Protein AF-A0A1C6F6D2-F1 (afdb_monomer_lite)

Sequence (66 aa):
MKIFDMNNLWVIRMIDENFSFFVIGFDKTEAIEKANSYIEDTSLTGKYKVEQADENTAVDCDYIVC

Structure (mmCIF, N/CA/C/O backbone):
data_AF-A0A1C6F6D2-F1
#
_entry.id   AF-A0A1C6F6D2-F1
#
loop_
_atom_site.group_PDB
_atom_site.id
_atom_site.type_symbol
_atom_site.label_atom_id
_atom_site.label_alt_id
_atom_site.label_comp_id
_atom_site.label_asym_id
_atom_site.label_entity_id
_atom_site.label_seq_id
_atom_site.pdbx_PDB_ins_code
_atom_site.Cartn_x
_atom_site.Cartn_y
_atom_site.Cartn_z
_atom_site.occupancy
_atom_site.B_iso_or_equiv
_atom_site.auth_seq_id
_atom_site.auth_comp_id
_atom_site.auth_asym_id
_atom_site.auth_atom_id
_atom_site.pdbx_PDB_model_num
ATOM 1 N N . MET A 1 1 ? 2.186 2.202 -23.472 1.00 44.28 1 MET A N 1
ATOM 2 C CA . MET A 1 1 ? 3.022 2.349 -22.265 1.00 44.28 1 MET A CA 1
ATOM 3 C C . MET A 1 1 ? 2.612 1.228 -21.326 1.00 44.28 1 MET A C 1
ATOM 5 O O . MET A 1 1 ? 1.420 1.132 -21.054 1.00 44.28 1 MET A O 1
ATOM 9 N N . LYS A 1 2 ? 3.507 0.298 -20.972 1.00 50.88 2 LYS A N 1
ATOM 10 C CA . LYS A 1 2 ? 3.160 -0.772 -20.024 1.00 50.88 2 LYS A CA 1
ATOM 11 C C . LYS A 1 2 ? 3.140 -0.143 -18.630 1.00 50.88 2 LYS A C 1
ATOM 13 O O . LYS A 1 2 ? 4.062 0.590 -18.299 1.00 50.88 2 LYS A O 1
ATOM 18 N N . ILE A 1 3 ? 2.097 -0.401 -17.844 1.00 50.69 3 ILE A N 1
ATOM 19 C CA . ILE A 1 3 ? 1.926 0.130 -16.477 1.00 50.69 3 ILE A CA 1
ATOM 20 C C . ILE A 1 3 ? 3.168 -0.120 -15.590 1.00 50.69 3 ILE A C 1
ATOM 22 O O . ILE A 1 3 ? 3.477 0.687 -14.723 1.00 50.69 3 ILE A O 1
ATOM 26 N N . PHE A 1 4 ? 3.933 -1.174 -15.884 1.00 50.66 4 PHE A N 1
ATOM 27 C CA . PHE A 1 4 ? 5.146 -1.576 -15.166 1.00 50.66 4 PHE A CA 1
ATOM 28 C C . PHE A 1 4 ? 6.410 -0.740 -15.446 1.00 50.66 4 PHE A C 1
ATOM 30 O O . PHE A 1 4 ? 7.375 -0.876 -14.707 1.00 50.66 4 PHE A O 1
ATOM 37 N N . ASP A 1 5 ? 6.427 0.152 -16.449 1.00 50.91 5 ASP A N 1
ATOM 38 C CA . ASP A 1 5 ? 7.538 1.120 -16.612 1.00 50.91 5 ASP A CA 1
ATOM 39 C C . ASP A 1 5 ? 7.475 2.258 -15.570 1.00 50.91 5 ASP A C 1
ATOM 41 O O . ASP A 1 5 ? 8.346 3.129 -15.511 1.00 50.91 5 ASP A O 1
ATOM 45 N N . MET A 1 6 ? 6.427 2.285 -14.740 1.00 59.66 6 MET A N 1
ATOM 46 C CA . MET A 1 6 ? 6.262 3.256 -13.670 1.00 59.66 6 MET A CA 1
ATOM 47 C C . MET A 1 6 ? 6.888 2.688 -12.393 1.00 59.66 6 MET A C 1
ATOM 49 O O . MET A 1 6 ? 6.207 2.037 -11.608 1.00 59.66 6 MET A O 1
ATOM 53 N N . ASN A 1 7 ? 8.161 3.021 -12.132 1.00 67.81 7 ASN A N 1
ATOM 54 C CA . ASN A 1 7 ? 8.829 2.814 -10.826 1.00 67.81 7 ASN A CA 1
ATOM 55 C C . ASN A 1 7 ? 8.014 3.336 -9.624 1.00 67.81 7 ASN A C 1
ATOM 57 O O . ASN A 1 7 ? 8.325 3.034 -8.475 1.00 67.81 7 ASN A O 1
ATOM 61 N N . ASN A 1 8 ? 6.981 4.123 -9.910 1.00 84.19 8 ASN A N 1
ATOM 62 C CA . ASN A 1 8 ? 6.113 4.787 -8.968 1.00 84.19 8 ASN A CA 1
ATOM 63 C C . ASN A 1 8 ? 4.851 3.975 -8.634 1.00 84.19 8 ASN A C 1
ATOM 65 O O . ASN A 1 8 ? 3.959 4.516 -7.994 1.00 84.19 8 ASN A O 1
ATOM 69 N N . LEU A 1 9 ? 4.699 2.736 -9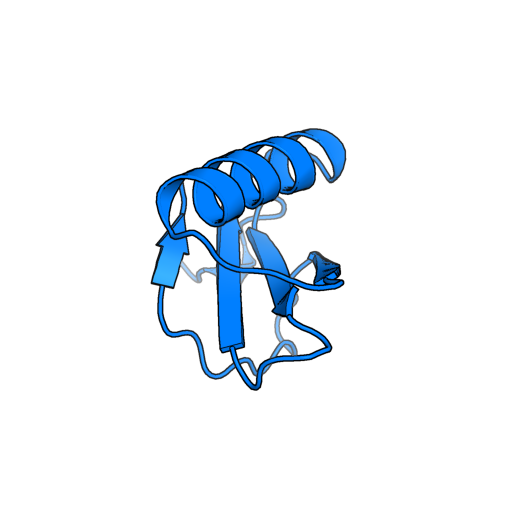.114 1.00 88.12 9 LEU A N 1
ATOM 70 C CA . LEU A 1 9 ? 3.518 1.925 -8.821 1.00 88.12 9 LEU A CA 1
ATOM 71 C C . LEU A 1 9 ? 3.744 1.048 -7.585 1.00 88.12 9 LEU A C 1
ATOM 73 O O . LEU A 1 9 ? 4.705 0.281 -7.505 1.00 88.12 9 LEU A O 1
ATOM 77 N N . TRP A 1 10 ? 2.814 1.130 -6.644 1.00 90.94 10 TRP A N 1
ATOM 78 C CA . TRP A 1 10 ? 2.849 0.411 -5.377 1.00 90.94 10 TRP A CA 1
ATOM 79 C C . TRP A 1 10 ? 1.547 -0.348 -5.177 1.00 90.94 10 TRP A C 1
ATOM 81 O O . TRP A 1 10 ? 0.474 0.155 -5.494 1.00 90.94 10 TRP A O 1
ATOM 91 N N . VAL A 1 11 ? 1.633 -1.556 -4.635 1.00 91.50 11 VAL A N 1
ATOM 92 C CA . VAL A 1 11 ? 0.483 -2.354 -4.213 1.00 91.50 11 VAL A CA 1
ATOM 93 C C . VAL A 1 11 ? 0.286 -2.185 -2.724 1.00 91.50 11 VAL A C 1
ATOM 95 O O . VAL A 1 11 ? 1.216 -2.393 -1.940 1.00 91.50 11 VAL A O 1
ATOM 98 N N . ILE A 1 12 ? -0.953 -1.908 -2.342 1.00 91.75 12 ILE A N 1
ATOM 99 C CA . ILE A 1 12 ? -1.425 -1.988 -0.969 1.00 91.75 12 ILE A CA 1
ATOM 100 C C . ILE A 1 12 ? -2.278 -3.243 -0.840 1.00 91.75 12 ILE A C 1
ATOM 102 O O . ILE A 1 12 ? -3.279 -3.388 -1.539 1.00 91.75 12 ILE A O 1
ATOM 106 N N . ARG A 1 13 ? -1.875 -4.161 0.042 1.00 91.19 13 ARG A N 1
ATOM 107 C CA . ARG A 1 13 ? -2.658 -5.360 0.375 1.00 91.19 13 ARG A CA 1
ATOM 108 C C . ARG A 1 13 ? -3.192 -5.240 1.786 1.00 91.19 13 ARG A C 1
ATOM 110 O O . ARG A 1 13 ? -2.392 -5.201 2.728 1.00 91.19 13 ARG A O 1
ATOM 117 N N . MET A 1 14 ? -4.510 -5.212 1.933 1.00 89.62 14 MET A N 1
ATOM 118 C CA . MET A 1 14 ? -5.136 -5.345 3.242 1.00 89.62 14 MET A CA 1
ATOM 119 C C . MET A 1 14 ? -4.892 -6.776 3.737 1.00 89.62 14 MET A C 1
ATOM 121 O O . MET A 1 14 ? -5.003 -7.735 2.982 1.00 89.62 14 MET A O 1
ATOM 125 N N . ILE A 1 15 ? -4.438 -6.934 4.980 1.00 86.56 15 ILE A N 1
ATOM 126 C CA . ILE A 1 15 ? -4.127 -8.256 5.554 1.00 86.56 15 ILE A CA 1
ATOM 127 C C . ILE A 1 15 ? -5.407 -8.926 6.046 1.00 86.56 15 ILE A C 1
ATOM 129 O O . ILE A 1 15 ? -5.573 -10.135 5.901 1.00 86.56 15 ILE A O 1
ATOM 133 N N . ASP A 1 16 ? -6.279 -8.127 6.653 1.00 83.06 16 ASP A N 1
ATOM 134 C CA . ASP A 1 16 ? -7.498 -8.594 7.310 1.00 83.06 16 ASP A CA 1
ATOM 135 C C . ASP A 1 16 ? -8.686 -8.671 6.331 1.00 83.06 16 ASP A C 1
ATOM 137 O O . ASP A 1 16 ? -9.699 -9.305 6.620 1.00 83.06 16 ASP A O 1
ATOM 141 N N . GLU A 1 17 ? -8.538 -8.077 5.146 1.00 75.31 17 GLU A N 1
ATOM 142 C CA . GLU A 1 17 ? -9.539 -8.042 4.084 1.00 75.31 17 GLU A CA 1
ATOM 143 C C . GLU A 1 17 ? -8.925 -8.591 2.794 1.00 75.31 17 GLU A C 1
ATOM 145 O O . GLU A 1 17 ? -7.773 -8.304 2.483 1.00 75.31 17 GLU A O 1
ATOM 150 N N . ASN A 1 18 ? -9.678 -9.366 2.008 1.00 77.88 18 ASN A N 1
ATOM 151 C CA . ASN A 1 18 ? -9.224 -9.832 0.692 1.00 77.88 18 ASN A CA 1
ATOM 152 C C . ASN A 1 18 ? -9.351 -8.708 -0.354 1.00 77.88 18 ASN A C 1
ATOM 154 O O . ASN A 1 18 ? -10.045 -8.864 -1.354 1.00 77.88 18 ASN A O 1
ATOM 158 N N . PHE A 1 19 ? -8.735 -7.564 -0.061 1.00 84.06 19 PHE A N 1
ATOM 159 C CA . PHE A 1 19 ? -8.804 -6.332 -0.834 1.00 84.06 19 PHE A CA 1
ATOM 160 C C . PHE A 1 19 ? -7.392 -5.827 -1.114 1.00 84.06 19 PHE A C 1
ATOM 162 O O . PHE A 1 19 ? -6.518 -5.813 -0.237 1.00 84.06 19 PHE A O 1
ATOM 169 N N . SER A 1 20 ? -7.141 -5.439 -2.358 1.00 88.56 20 SER A N 1
ATOM 170 C CA . SER A 1 20 ? -5.862 -4.876 -2.778 1.00 88.56 20 SER A CA 1
ATOM 171 C C . SER A 1 20 ? -6.082 -3.751 -3.776 1.00 88.56 20 SER A C 1
ATOM 173 O O . SER A 1 20 ? -6.932 -3.835 -4.659 1.00 88.56 20 SER A O 1
ATOM 175 N N . PHE A 1 21 ? -5.287 -2.694 -3.650 1.00 88.62 21 PHE A N 1
ATOM 176 C CA . PHE A 1 21 ? -5.379 -1.530 -4.523 1.00 88.62 21 PHE A CA 1
ATOM 177 C C . PHE A 1 21 ? -3.992 -1.016 -4.895 1.00 88.62 21 PHE A C 1
ATOM 179 O O . PHE A 1 21 ? -3.017 -1.219 -4.165 1.00 88.62 21 PHE A O 1
ATOM 186 N N . PHE A 1 22 ? -3.897 -0.361 -6.051 1.00 89.38 22 PHE A N 1
ATOM 187 C CA . PHE A 1 22 ? -2.662 0.287 -6.478 1.00 89.38 22 PHE A CA 1
ATOM 188 C C . PHE A 1 22 ? -2.626 1.745 -6.034 1.00 89.38 22 PHE A C 1
ATOM 190 O O . PHE A 1 22 ? -3.634 2.450 -6.061 1.00 89.38 22 PHE A O 1
ATOM 197 N N . VAL A 1 23 ? -1.426 2.209 -5.711 1.00 89.50 23 VAL A N 1
ATOM 198 C CA . VAL A 1 23 ? -1.111 3.605 -5.431 1.00 89.50 23 VAL A CA 1
ATOM 199 C C . VAL A 1 23 ? 0.033 4.041 -6.334 1.00 89.50 23 VAL A C 1
ATOM 201 O O . VAL A 1 23 ? 1.034 3.334 -6.465 1.00 89.50 23 VAL A O 1
ATOM 204 N N . ILE A 1 24 ? -0.095 5.221 -6.939 1.00 87.38 24 ILE A N 1
ATOM 205 C CA . ILE A 1 24 ? 1.000 5.862 -7.668 1.00 87.38 24 ILE A CA 1
ATOM 206 C C . ILE A 1 24 ? 1.717 6.843 -6.728 1.00 87.38 24 ILE A C 1
ATOM 208 O O . ILE A 1 24 ? 1.140 7.851 -6.332 1.00 87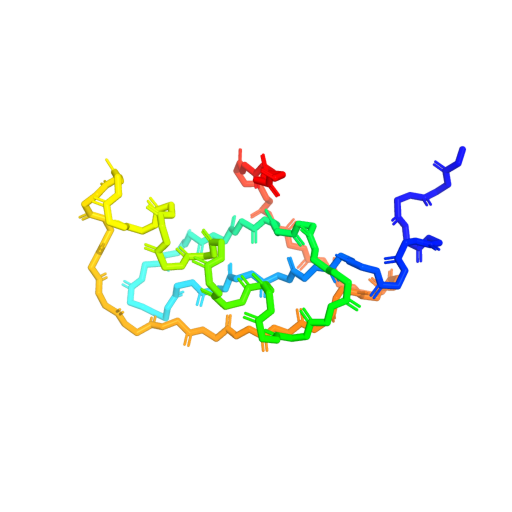.38 24 ILE A O 1
ATOM 212 N N . GLY A 1 25 ? 2.978 6.581 -6.389 1.00 87.06 25 GLY A N 1
ATOM 213 C CA . GLY A 1 25 ? 3.825 7.449 -5.559 1.00 87.06 25 GLY A CA 1
ATOM 214 C C . GLY A 1 25 ? 5.290 7.379 -5.989 1.00 87.06 25 GLY A C 1
ATOM 215 O O . GLY A 1 25 ? 5.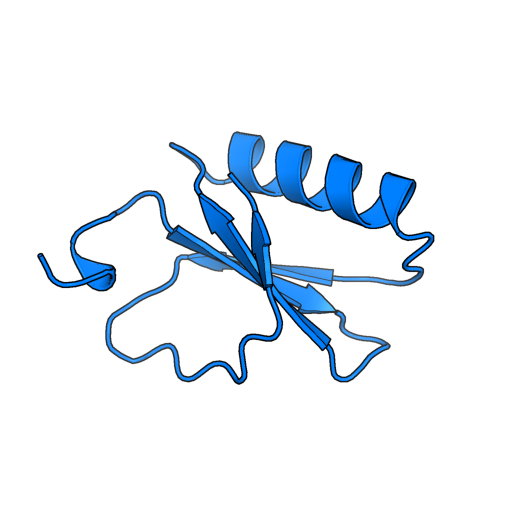773 6.313 -6.362 1.00 87.06 25 GLY A O 1
ATOM 216 N N . PHE A 1 26 ? 6.005 8.504 -5.966 1.00 87.50 26 PHE A N 1
ATOM 217 C CA . PHE A 1 26 ? 7.419 8.593 -6.350 1.00 87.50 26 PHE A CA 1
ATOM 218 C C . PHE A 1 26 ? 8.320 7.710 -5.486 1.00 87.50 26 PHE A C 1
ATOM 220 O O . PHE A 1 26 ? 9.315 7.173 -5.972 1.00 87.50 26 PHE A O 1
ATOM 227 N N . ASP A 1 27 ? 7.965 7.548 -4.214 1.00 88.00 27 ASP A N 1
ATOM 228 C CA . ASP A 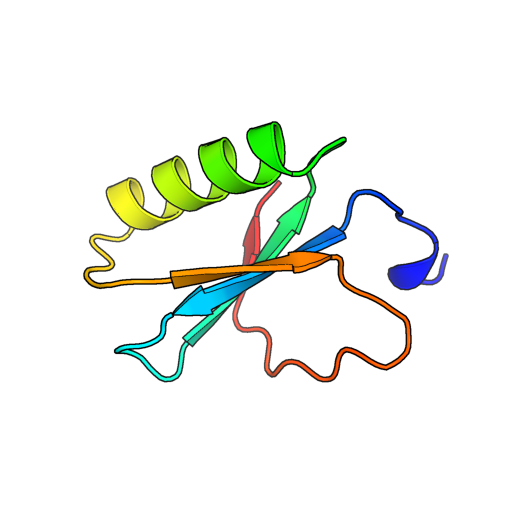1 27 ? 8.642 6.659 -3.285 1.00 88.00 27 ASP A CA 1
ATOM 229 C C . ASP A 1 27 ? 7.652 5.933 -2.360 1.00 88.00 27 ASP A C 1
ATOM 231 O O . ASP A 1 27 ? 6.434 6.130 -2.407 1.00 88.00 27 ASP A O 1
ATOM 235 N N . LYS A 1 28 ? 8.197 5.058 -1.509 1.00 90.44 28 LYS A N 1
ATOM 236 C CA . LYS A 1 28 ? 7.408 4.259 -0.569 1.00 90.44 28 LYS A CA 1
ATOM 237 C C . LYS A 1 28 ? 6.663 5.125 0.450 1.00 90.44 28 LYS A C 1
ATOM 239 O O . LYS A 1 28 ? 5.596 4.726 0.906 1.00 90.44 28 LYS A O 1
ATOM 244 N N . THR A 1 29 ? 7.238 6.258 0.846 1.00 93.81 29 THR A N 1
ATOM 245 C CA . THR A 1 29 ? 6.655 7.153 1.850 1.00 93.81 29 THR A CA 1
ATOM 246 C C . THR A 1 29 ? 5.407 7.808 1.282 1.00 93.81 29 THR A C 1
ATOM 248 O O . THR A 1 29 ? 4.348 7.705 1.892 1.00 93.81 29 THR A O 1
ATOM 251 N N . GLU A 1 30 ? 5.496 8.371 0.075 1.00 92.19 30 GLU A N 1
ATOM 252 C CA . GLU A 1 30 ? 4.340 8.959 -0.606 1.00 92.19 30 GLU A CA 1
ATOM 253 C C . GLU A 1 30 ? 3.250 7.908 -0.863 1.00 92.19 30 GLU A C 1
ATOM 255 O O . GLU A 1 30 ? 2.062 8.168 -0.668 1.00 92.19 30 GLU A O 1
ATOM 260 N N . ALA A 1 31 ? 3.640 6.688 -1.246 1.00 91.12 31 ALA A N 1
ATOM 261 C CA . ALA A 1 31 ? 2.689 5.599 -1.434 1.00 91.12 31 ALA A CA 1
ATOM 262 C C . ALA A 1 31 ? 1.933 5.246 -0.139 1.00 91.12 31 ALA A C 1
ATOM 264 O O . ALA A 1 31 ? 0.729 5.000 -0.173 1.00 91.12 31 ALA A O 1
ATOM 265 N N . ILE A 1 32 ? 2.622 5.256 1.007 1.00 93.69 32 ILE A N 1
ATOM 266 C CA . ILE A 1 32 ? 2.015 5.045 2.327 1.00 93.69 32 ILE A CA 1
ATOM 267 C C . ILE A 1 32 ? 1.072 6.197 2.689 1.00 93.69 32 ILE A C 1
ATOM 269 O O . ILE A 1 32 ? -0.025 5.947 3.182 1.00 93.69 32 ILE A O 1
ATOM 273 N N . GLU A 1 33 ? 1.468 7.446 2.447 1.00 94.44 33 GLU A N 1
ATOM 274 C CA . GLU A 1 33 ? 0.634 8.622 2.728 1.00 94.44 33 GLU A CA 1
ATOM 275 C C . GLU A 1 33 ? -0.681 8.581 1.941 1.00 94.44 33 GLU A C 1
ATOM 277 O O . GLU A 1 33 ? -1.757 8.714 2.527 1.00 94.44 33 GLU A O 1
ATOM 282 N N . LYS A 1 34 ? -0.611 8.297 0.636 1.00 91.88 34 LYS A N 1
ATOM 283 C CA . LYS A 1 34 ? -1.798 8.145 -0.217 1.00 91.88 34 LYS A CA 1
ATOM 284 C C . LYS A 1 34 ? -2.653 6.945 0.178 1.00 91.88 34 LYS A C 1
ATOM 286 O O . LYS A 1 34 ? -3.877 7.056 0.203 1.00 91.88 34 LYS A O 1
ATOM 291 N N . ALA A 1 35 ? -2.028 5.818 0.524 1.00 91.88 35 ALA A N 1
ATOM 292 C CA . ALA A 1 35 ? -2.747 4.648 1.020 1.00 91.88 35 ALA A CA 1
ATOM 293 C C . ALA A 1 35 ? -3.522 4.966 2.304 1.00 91.88 35 ALA A C 1
ATOM 295 O O . ALA A 1 35 ? -4.696 4.624 2.400 1.00 91.88 35 ALA A O 1
ATOM 296 N N . ASN A 1 36 ? -2.898 5.660 3.260 1.00 92.19 36 ASN A N 1
ATOM 297 C CA . ASN A 1 36 ? -3.552 6.064 4.503 1.00 92.19 36 ASN A CA 1
ATOM 298 C C . ASN A 1 36 ? -4.726 7.015 4.251 1.00 92.19 36 ASN A C 1
ATOM 300 O O . ASN A 1 36 ? -5.788 6.799 4.824 1.00 92.19 36 ASN A O 1
ATOM 304 N N . SER A 1 37 ? -4.561 8.009 3.368 1.00 91.88 37 SER A N 1
ATOM 305 C CA . SER A 1 37 ? -5.652 8.922 2.994 1.00 91.88 37 SER A CA 1
ATOM 306 C C . SER A 1 37 ? -6.843 8.159 2.411 1.00 91.88 37 SER A C 1
ATOM 308 O O . SER A 1 37 ? -7.977 8.378 2.820 1.00 91.88 37 SER A O 1
ATOM 310 N N . TYR A 1 38 ? -6.590 7.218 1.496 1.00 89.88 38 TYR A N 1
ATOM 311 C CA . TYR A 1 38 ? -7.650 6.404 0.903 1.00 89.88 38 TYR A CA 1
ATOM 312 C C . TYR A 1 38 ? -8.338 5.502 1.935 1.00 89.88 38 TYR A C 1
ATOM 314 O O . TYR A 1 38 ? -9.562 5.397 1.945 1.00 89.88 38 TYR A O 1
ATOM 322 N N . ILE A 1 39 ? -7.564 4.859 2.814 1.00 89.75 39 ILE A N 1
ATOM 323 C CA . ILE A 1 39 ? -8.079 3.995 3.885 1.00 89.75 39 ILE A CA 1
ATOM 324 C C . ILE A 1 39 ? -8.981 4.794 4.837 1.00 89.75 39 ILE A C 1
ATOM 326 O O . ILE A 1 39 ? -10.058 4.317 5.195 1.00 89.75 39 ILE A O 1
ATOM 330 N N . GLU A 1 40 ? -8.576 6.013 5.204 1.00 89.50 40 GLU A N 1
ATOM 331 C CA . GLU A 1 40 ? -9.370 6.920 6.040 1.00 89.50 40 GLU A CA 1
ATOM 332 C C . GLU A 1 40 ? -10.688 7.313 5.354 1.00 89.50 40 GLU A C 1
ATOM 334 O O . GLU A 1 40 ? -11.758 7.144 5.943 1.00 89.50 40 GLU A O 1
ATOM 339 N N . ASP A 1 41 ? -10.632 7.732 4.086 1.00 88.50 41 ASP A N 1
ATOM 340 C CA . ASP A 1 41 ? -11.811 8.148 3.312 1.00 88.50 41 ASP A CA 1
ATOM 341 C C . ASP A 1 41 ? -12.819 7.010 3.091 1.00 88.50 41 ASP A C 1
ATOM 343 O O . ASP A 1 41 ? -14.031 7.230 3.018 1.00 88.50 41 ASP A O 1
ATOM 347 N N . THR A 1 42 ? -12.329 5.775 2.984 1.00 85.50 42 THR A N 1
ATOM 348 C CA . THR A 1 42 ? -13.150 4.585 2.715 1.00 85.50 42 THR A CA 1
ATOM 349 C C . THR A 1 42 ? -13.563 3.830 3.974 1.00 85.50 42 THR A C 1
ATOM 351 O O . THR A 1 42 ? -14.320 2.864 3.880 1.00 85.50 42 THR A O 1
ATOM 354 N N . SER A 1 43 ? -13.123 4.281 5.156 1.00 83.62 43 SER A N 1
ATOM 355 C CA . SER A 1 43 ? -13.335 3.582 6.431 1.00 83.62 43 SER A CA 1
ATOM 356 C C . SER A 1 43 ? -12.827 2.134 6.425 1.00 83.62 43 SER A C 1
ATOM 358 O O . SER A 1 43 ? -13.336 1.296 7.173 1.00 83.62 43 SER A O 1
ATOM 360 N N . LEU A 1 44 ? -11.825 1.832 5.592 1.00 83.44 44 LEU A N 1
ATOM 361 C CA . LEU A 1 44 ? -11.133 0.549 5.631 1.00 83.44 44 LEU A CA 1
ATOM 362 C C . LEU A 1 44 ? -10.413 0.434 6.978 1.00 83.44 44 LEU A C 1
ATOM 364 O O . LEU A 1 44 ? -9.828 1.395 7.482 1.00 83.44 44 LEU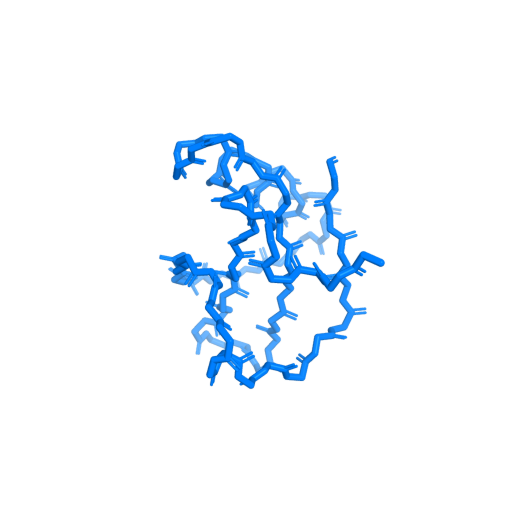 A O 1
ATOM 368 N N . THR A 1 45 ? -10.456 -0.745 7.591 1.00 80.69 45 THR A N 1
ATOM 369 C CA . THR A 1 45 ? -9.818 -0.969 8.894 1.00 80.69 45 THR A CA 1
ATOM 370 C C . THR A 1 45 ? -8.909 -2.181 8.839 1.00 80.69 45 THR A C 1
ATOM 372 O O . THR A 1 45 ? -9.150 -3.124 8.095 1.00 80.69 45 THR A O 1
ATOM 375 N N . GLY A 1 46 ? -7.842 -2.161 9.635 1.00 82.44 46 GLY A N 1
ATOM 376 C CA . GLY A 1 46 ? -6.920 -3.287 9.745 1.00 82.44 46 GLY A CA 1
ATOM 377 C C . GLY A 1 46 ? -5.511 -2.969 9.272 1.00 82.44 46 GLY A C 1
ATOM 378 O O . GLY A 1 46 ? -5.149 -1.825 8.991 1.00 82.44 46 GLY A O 1
ATOM 379 N N . LYS A 1 47 ? -4.671 -4.001 9.269 1.00 88.69 47 LYS A N 1
ATOM 380 C CA . LYS A 1 47 ? -3.268 -3.872 8.869 1.00 88.69 47 LYS A CA 1
ATOM 381 C C . LYS A 1 47 ? -3.144 -4.029 7.362 1.00 88.69 47 LYS A C 1
ATOM 383 O O . LYS A 1 47 ? -3.845 -4.837 6.760 1.00 88.69 47 LYS A O 1
ATOM 388 N N . TYR A 1 48 ? -2.181 -3.336 6.770 1.00 92.31 48 TYR A N 1
ATOM 389 C CA . TYR A 1 48 ? -1.850 -3.490 5.359 1.00 92.31 48 TYR A CA 1
ATOM 390 C C . TYR A 1 48 ? -0.350 -3.686 5.145 1.00 92.31 48 TYR A C 1
ATOM 392 O O . TYR A 1 48 ? 0.478 -3.418 6.022 1.00 92.31 48 TYR A O 1
ATOM 400 N N . LYS A 1 49 ? 0.001 -4.175 3.956 1.00 92.31 49 LYS A N 1
ATOM 401 C CA . LYS A 1 49 ? 1.374 -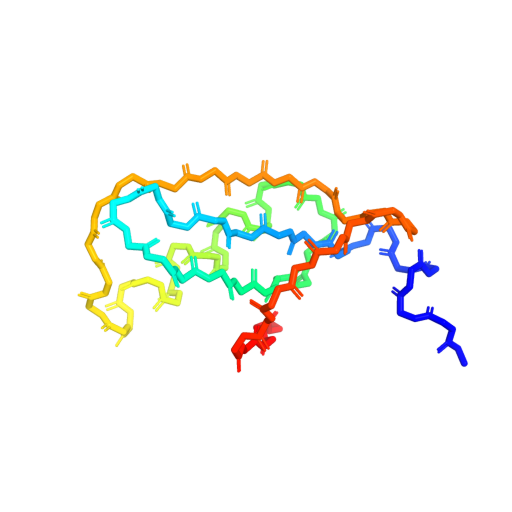4.233 3.448 1.00 92.31 49 LYS A CA 1
ATOM 402 C C . LYS A 1 49 ? 1.503 -3.360 2.211 1.00 92.31 49 LYS A C 1
ATOM 404 O O . LYS A 1 49 ? 0.581 -3.310 1.405 1.00 92.31 49 LYS A O 1
ATOM 409 N N . VAL A 1 50 ? 2.665 -2.726 2.069 1.00 92.00 50 VAL A N 1
ATOM 410 C CA . VAL A 1 50 ? 3.030 -1.918 0.898 1.00 92.00 50 VAL A CA 1
ATOM 411 C C . VAL A 1 50 ? 4.221 -2.550 0.209 1.00 92.00 50 VAL A C 1
ATOM 413 O O . VAL A 1 50 ? 5.275 -2.725 0.833 1.00 92.00 50 VAL A O 1
ATOM 416 N N . GLU A 1 51 ? 4.056 -2.856 -1.069 1.00 91.06 51 GLU A N 1
ATOM 417 C CA . GLU A 1 51 ? 5.071 -3.482 -1.911 1.00 91.06 51 GLU A CA 1
ATOM 418 C C . GLU A 1 51 ? 5.178 -2.730 -3.236 1.00 91.06 51 GLU A C 1
ATOM 420 O O . GLU A 1 51 ? 4.184 -2.222 -3.749 1.00 91.06 51 GLU A O 1
ATOM 425 N N . GLN A 1 52 ? 6.389 -2.623 -3.779 1.00 88.88 52 GLN A N 1
ATOM 426 C CA . GLN A 1 52 ? 6.573 -2.041 -5.104 1.00 88.88 52 GLN A CA 1
ATOM 427 C C . GLN A 1 52 ? 6.047 -3.029 -6.145 1.00 88.88 52 GLN A C 1
ATOM 429 O O . GLN A 1 52 ? 6.351 -4.220 -6.065 1.00 88.88 52 GLN A O 1
ATOM 434 N N . ALA A 1 53 ? 5.243 -2.547 -7.088 1.00 86.12 53 ALA A N 1
ATOM 435 C CA . ALA A 1 53 ? 4.718 -3.387 -8.151 1.00 86.12 53 ALA A CA 1
ATOM 436 C C . ALA A 1 53 ? 5.811 -3.666 -9.190 1.00 86.12 53 ALA A C 1
ATOM 438 O O . ALA A 1 53 ? 6.493 -2.753 -9.651 1.00 86.12 53 ALA A O 1
ATOM 439 N N . ASP A 1 54 ? 5.936 -4.926 -9.588 1.00 79.69 54 ASP A N 1
ATOM 440 C CA . ASP A 1 54 ? 6.807 -5.380 -10.669 1.00 79.69 54 ASP A CA 1
ATOM 441 C C . ASP A 1 54 ? 6.014 -6.151 -11.737 1.00 79.69 54 ASP A C 1
ATOM 443 O O . ASP A 1 54 ? 4.814 -6.389 -11.600 1.00 79.69 54 ASP A O 1
ATOM 447 N N . GLU A 1 55 ? 6.683 -6.568 -12.812 1.00 74.00 55 GLU A N 1
ATOM 448 C CA . GLU A 1 55 ? 6.068 -7.319 -13.918 1.00 74.00 55 GLU A CA 1
ATOM 449 C C . GLU A 1 55 ? 5.441 -8.668 -13.512 1.00 74.00 55 GLU A C 1
ATOM 451 O O . GLU A 1 55 ? 4.632 -9.217 -14.260 1.00 74.00 55 GLU A O 1
ATOM 456 N N . ASN A 1 56 ? 5.792 -9.191 -12.334 1.00 72.62 56 ASN A N 1
ATOM 457 C CA . ASN A 1 56 ? 5.289 -10.452 -11.790 1.00 72.62 56 ASN A CA 1
ATOM 458 C C . ASN A 1 56 ? 4.197 -10.235 -10.737 1.00 72.62 56 ASN A C 1
ATOM 460 O O . ASN A 1 56 ? 3.629 -11.199 -10.215 1.00 72.62 56 ASN A O 1
ATOM 464 N N . THR A 1 57 ? 3.888 -8.980 -10.419 1.00 74.38 57 THR A N 1
ATOM 465 C CA . THR A 1 57 ? 2.911 -8.611 -9.407 1.00 74.38 57 THR A CA 1
ATOM 466 C C . THR A 1 57 ? 1.502 -8.831 -9.952 1.00 74.38 57 THR A C 1
ATOM 468 O O . THR A 1 57 ? 0.851 -7.932 -10.479 1.00 74.38 57 THR A O 1
ATOM 471 N N . ALA A 1 58 ? 1.027 -10.070 -9.824 1.00 68.69 58 ALA A N 1
ATOM 472 C CA . ALA A 1 58 ? -0.355 -10.440 -10.089 1.00 68.69 58 ALA A CA 1
ATOM 473 C C . ALA A 1 58 ? -1.225 -10.043 -8.889 1.00 68.69 58 ALA A C 1
ATOM 475 O O . ALA A 1 58 ? -1.141 -10.644 -7.816 1.00 68.69 58 ALA A O 1
ATOM 476 N N . VAL A 1 59 ? -2.039 -9.005 -9.063 1.00 70.75 59 VAL A N 1
ATOM 477 C CA . VAL A 1 59 ? -2.977 -8.513 -8.050 1.00 70.75 59 VAL A CA 1
ATOM 478 C C . VAL A 1 59 ? -4.340 -8.370 -8.704 1.00 70.75 59 VAL A C 1
ATOM 480 O O . VAL A 1 59 ? -4.445 -7.751 -9.764 1.00 70.75 59 VAL A O 1
ATOM 483 N N . ASP A 1 60 ? -5.361 -8.951 -8.076 1.00 66.81 60 ASP A N 1
ATOM 484 C CA . ASP A 1 60 ? -6.748 -8.642 -8.408 1.00 66.81 60 ASP A CA 1
ATOM 485 C C . ASP A 1 60 ? -7.016 -7.244 -7.854 1.00 66.81 60 ASP A C 1
ATOM 487 O O . ASP A 1 60 ? -7.048 -7.036 -6.641 1.00 66.81 60 ASP A O 1
ATOM 491 N N . CYS A 1 61 ? -6.967 -6.259 -8.745 1.00 65.88 61 CYS A N 1
ATOM 492 C CA . CYS A 1 61 ? -6.972 -4.860 -8.366 1.00 65.88 61 CYS A CA 1
ATOM 493 C C . CYS A 1 61 ? -8.367 -4.290 -8.546 1.00 65.88 61 CYS A C 1
ATOM 495 O O . CYS A 1 61 ? -8.827 -4.111 -9.675 1.00 65.88 61 CYS A O 1
ATOM 497 N N . ASP A 1 62 ? -8.969 -3.892 -7.433 1.00 65.38 62 ASP A N 1
ATOM 498 C CA . ASP A 1 62 ? -10.277 -3.253 -7.444 1.00 65.38 62 ASP A CA 1
ATOM 499 C C . ASP A 1 62 ? -10.187 -1.761 -7.824 1.00 65.38 62 ASP A C 1
ATOM 501 O O . ASP A 1 62 ? -11.051 -1.251 -8.538 1.00 65.38 62 ASP A O 1
ATOM 505 N N . TYR A 1 63 ? -9.124 -1.054 -7.402 1.00 69.88 63 TYR A N 1
ATOM 506 C CA . TYR A 1 63 ? -8.981 0.402 -7.581 1.00 69.88 63 TYR A CA 1
ATOM 507 C C . TYR A 1 63 ? -7.528 0.880 -7.764 1.00 69.88 63 TYR A C 1
ATOM 509 O O . TYR A 1 63 ? -6.588 0.311 -7.209 1.00 69.88 63 TYR A O 1
ATOM 517 N N . ILE A 1 64 ? -7.355 1.984 -8.504 1.00 76.69 64 ILE A N 1
ATOM 518 C CA . ILE A 1 64 ? -6.086 2.723 -8.638 1.00 76.69 64 ILE A CA 1
ATOM 519 C C . ILE A 1 64 ? -6.255 4.113 -8.011 1.00 76.69 64 ILE A C 1
ATOM 521 O O . ILE A 1 64 ? -7.170 4.848 -8.386 1.00 76.69 64 ILE A O 1
ATOM 525 N N . VAL A 1 65 ? -5.357 4.474 -7.092 1.00 75.69 65 VAL A N 1
ATOM 526 C CA . VAL A 1 65 ? -5.322 5.760 -6.377 1.00 75.69 65 VAL A CA 1
ATOM 527 C C . VAL A 1 65 ? -4.115 6.583 -6.852 1.00 75.69 65 VAL A C 1
ATOM 529 O O . VAL A 1 65 ? -2.992 6.070 -6.914 1.00 75.69 65 VAL A O 1
ATOM 532 N N . CYS A 1 66 ? -4.349 7.854 -7.194 1.00 72.56 66 CYS A N 1
ATOM 533 C CA . CYS A 1 66 ? -3.354 8.793 -7.728 1.00 72.56 66 CYS A CA 1
ATOM 534 C C . CYS A 1 66 ? -3.100 9.960 -6.779 1.00 72.56 66 CYS A C 1
ATOM 536 O O . CYS A 1 66 ? -4.083 10.482 -6.216 1.00 72.56 66 CYS A O 1
#

Radius of gyration: 11.13 Å; chains: 1; bounding box: 22×19×32 Å

Secondary structure (DSSP, 8-state):
--GGG-TTEEEEEESSSS-EEEEE-SSHHHHHHHHHHHHHHHT--S-EEEEE--TT-----SEEE-

pLDDT: mean 81.46, std 12.48, range [44.28, 94.44]

Foldseek 3Di:
DPPQVQQQWKKKQFPVDRAIAIEGGPDPVRSVVQVVVVCVVVVPDHDIDIDGDHPPPDHPHPYYTD